Protein AF-A0A8T9CPD3-F1 (afdb_monomer)

pLDDT: mean 82.17, std 9.6, range [53.75, 95.06]

Mean predicted aligned error: 5.59 Å

Structure (mmCIF, N/CA/C/O backbone):
data_AF-A0A8T9CPD3-F1
#
_entry.id   AF-A0A8T9CPD3-F1
#
loop_
_atom_site.group_PDB
_atom_site.id
_atom_site.type_symbol
_atom_site.label_atom_id
_atom_site.label_alt_id
_atom_site.label_comp_id
_atom_site.label_asym_id
_atom_site.label_entity_id
_atom_site.label_seq_id
_atom_site.pdbx_PDB_ins_code
_atom_site.Cartn_x
_atom_site.Cartn_y
_atom_site.Cartn_z
_atom_site.occupancy
_atom_site.B_iso_or_equiv
_atom_site.auth_seq_id
_atom_site.auth_comp_id
_atom_site.auth_asym_id
_atom_site.auth_atom_id
_atom_site.pdbx_PDB_model_num
ATOM 1 N N . MET A 1 1 ? 20.256 1.312 -15.010 1.00 53.75 1 MET A N 1
ATOM 2 C CA . MET A 1 1 ? 20.251 0.274 -13.950 1.00 53.75 1 MET A CA 1
ATOM 3 C C . MET A 1 1 ? 19.146 0.488 -12.900 1.00 53.75 1 MET A C 1
ATOM 5 O O . MET A 1 1 ? 19.051 -0.333 -11.999 1.00 53.75 1 MET A O 1
ATOM 9 N N . SER A 1 2 ? 18.278 1.506 -13.016 1.00 62.94 2 SER A N 1
ATOM 10 C CA . SER A 1 2 ? 17.267 1.851 -11.997 1.00 62.94 2 SER A CA 1
ATOM 11 C C . SER A 1 2 ? 16.025 0.948 -11.982 1.00 62.94 2 SER A C 1
ATOM 13 O O . SER A 1 2 ? 15.550 0.578 -10.914 1.00 62.94 2 SER A O 1
ATOM 15 N N . HIS A 1 3 ? 15.541 0.498 -13.145 1.00 64.44 3 HIS A N 1
ATOM 16 C CA . HIS A 1 3 ? 14.254 -0.209 -13.233 1.00 64.44 3 HIS A CA 1
ATOM 17 C C . HIS A 1 3 ? 14.199 -1.551 -12.471 1.00 64.44 3 HIS A C 1
ATOM 19 O O . HIS A 1 3 ? 13.201 -1.861 -11.829 1.00 64.44 3 HIS A O 1
ATOM 25 N N . LYS A 1 4 ? 15.291 -2.333 -12.471 1.00 70.81 4 LYS A N 1
ATOM 26 C CA . LYS A 1 4 ? 15.352 -3.618 -11.743 1.00 70.81 4 LYS A CA 1
ATOM 27 C C . LYS A 1 4 ? 15.430 -3.442 -10.225 1.00 70.81 4 LYS A C 1
ATOM 29 O O . LYS A 1 4 ? 14.844 -4.229 -9.494 1.00 70.81 4 LYS A O 1
A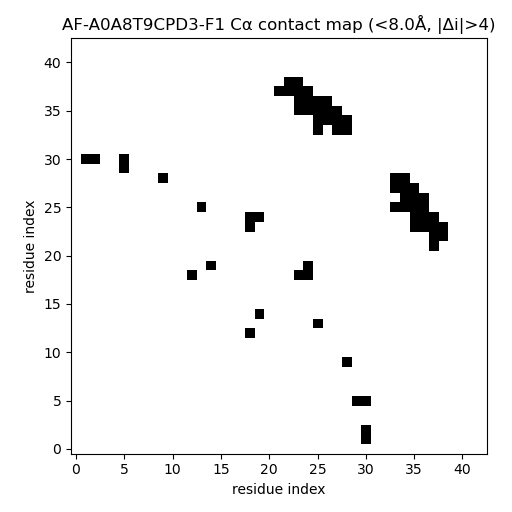TOM 34 N N . ALA A 1 5 ? 16.145 -2.420 -9.750 1.00 71.75 5 ALA A N 1
ATOM 35 C CA . ALA A 1 5 ? 16.208 -2.118 -8.320 1.00 71.75 5 ALA A CA 1
ATOM 36 C C . ALA A 1 5 ? 14.827 -1.703 -7.789 1.00 71.75 5 ALA A C 1
ATOM 38 O O . ALA A 1 5 ? 14.423 -2.132 -6.713 1.00 71.75 5 ALA A O 1
ATOM 39 N N . TRP A 1 6 ? 14.082 -0.941 -8.592 1.00 69.38 6 TRP A N 1
ATOM 40 C CA . TRP A 1 6 ? 12.728 -0.498 -8.275 1.00 69.38 6 TRP A CA 1
ATOM 41 C C . TRP A 1 6 ? 11.704 -1.646 -8.255 1.00 69.38 6 TRP A C 1
ATOM 43 O O . TRP A 1 6 ? 10.957 -1.772 -7.288 1.00 69.38 6 TRP A O 1
ATOM 53 N N . GLN A 1 7 ? 11.719 -2.545 -9.248 1.00 73.69 7 GLN A 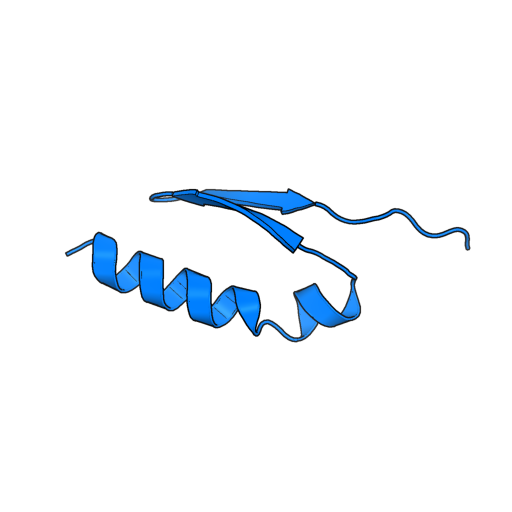N 1
ATOM 54 C CA . GLN A 1 7 ? 10.853 -3.737 -9.247 1.00 73.69 7 GLN A CA 1
ATOM 55 C C . GLN A 1 7 ? 11.109 -4.632 -8.024 1.00 73.69 7 GLN A C 1
ATOM 57 O O . GLN A 1 7 ? 10.172 -5.143 -7.414 1.00 73.69 7 GLN A O 1
ATOM 62 N N . ASN A 1 8 ? 12.376 -4.775 -7.626 1.00 77.44 8 ASN A N 1
ATOM 63 C CA . ASN A 1 8 ? 12.740 -5.529 -6.429 1.00 77.44 8 ASN A CA 1
ATOM 64 C C . ASN A 1 8 ? 12.235 -4.849 -5.148 1.00 77.44 8 ASN A C 1
ATOM 66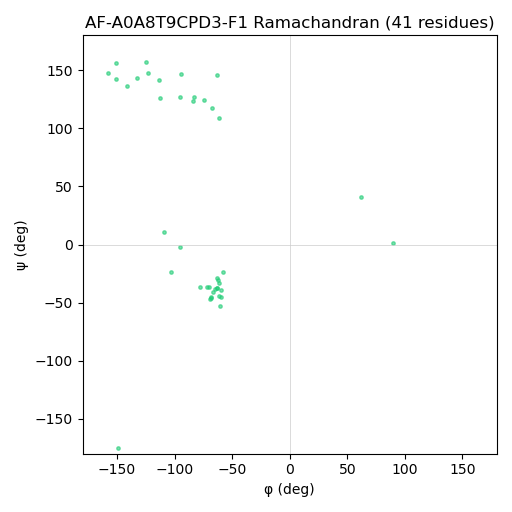 O O . ASN A 1 8 ? 11.736 -5.532 -4.258 1.00 77.44 8 ASN A O 1
ATOM 70 N N . ALA A 1 9 ? 12.328 -3.519 -5.060 1.00 72.94 9 ALA A N 1
ATOM 71 C CA . ALA A 1 9 ? 11.782 -2.766 -3.934 1.00 72.94 9 ALA A CA 1
ATOM 72 C C . ALA A 1 9 ? 10.254 -2.910 -3.846 1.00 72.94 9 ALA A C 1
ATOM 74 O O . ALA A 1 9 ? 9.729 -3.069 -2.748 1.00 72.94 9 ALA A O 1
ATOM 75 N N . HIS A 1 10 ? 9.552 -2.943 -4.986 1.00 73.38 10 HIS A N 1
ATOM 76 C CA . HIS A 1 10 ? 8.104 -3.168 -5.022 1.00 73.38 10 HIS A CA 1
ATOM 77 C C . HIS A 1 10 ? 7.739 -4.521 -4.419 1.00 73.38 10 HIS A C 1
ATOM 79 O O . HIS A 1 10 ? 6.974 -4.586 -3.465 1.00 73.38 10 HIS A O 1
ATOM 85 N N . ALA A 1 11 ? 8.372 -5.588 -4.915 1.00 79.19 11 ALA A N 1
ATOM 86 C CA . ALA A 1 11 ? 8.127 -6.950 -4.454 1.00 79.19 11 ALA A CA 1
ATOM 87 C C . ALA A 1 11 ? 8.480 -7.150 -2.968 1.00 79.19 11 ALA A C 1
ATOM 89 O O . ALA A 1 11 ? 7.864 -7.969 -2.279 1.00 79.19 11 ALA A O 1
ATOM 90 N N . MET A 1 12 ? 9.474 -6.408 -2.462 1.00 80.44 12 MET A N 1
ATOM 91 C CA . MET A 1 12 ? 9.782 -6.373 -1.033 1.00 80.44 12 MET A CA 1
ATOM 92 C C . MET A 1 12 ? 8.678 -5.681 -0.232 1.00 80.44 12 MET A C 1
ATOM 94 O O . MET A 1 12 ? 8.254 -6.232 0.779 1.00 80.44 12 MET A O 1
ATOM 98 N N . TYR A 1 13 ? 8.191 -4.523 -0.683 1.00 75.12 13 TYR A N 1
ATOM 99 C CA . TYR A 1 13 ? 7.145 -3.783 0.022 1.00 75.12 13 TYR A CA 1
ATOM 100 C C . TYR A 1 13 ? 5.774 -4.465 -0.021 1.00 75.12 13 TYR A C 1
ATOM 102 O O . TYR A 1 13 ? 5.075 -4.471 0.987 1.00 75.12 13 TYR A O 1
ATOM 110 N N . GLU A 1 14 ? 5.406 -5.116 -1.128 1.00 72.94 14 GLU A N 1
ATOM 111 C CA . GLU A 1 14 ? 4.196 -5.954 -1.203 1.00 72.94 14 GLU A CA 1
ATOM 112 C C . GLU A 1 14 ? 4.202 -7.083 -0.157 1.00 72.94 14 GLU A C 1
ATOM 114 O O . GLU A 1 14 ? 3.154 -7.594 0.246 1.00 72.94 14 GLU A O 1
ATOM 119 N N . ASN A 1 15 ? 5.389 -7.483 0.305 1.00 80.06 15 ASN A N 1
ATOM 120 C CA . ASN A 1 15 ? 5.583 -8.488 1.341 1.00 80.06 15 ASN A CA 1
ATOM 121 C C . ASN A 1 15 ? 6.083 -7.924 2.671 1.00 80.06 15 ASN A C 1
ATOM 123 O O . ASN A 1 15 ? 6.417 -8.707 3.561 1.00 80.06 15 ASN A O 1
ATOM 127 N N . ASP A 1 16 ? 6.082 -6.602 2.836 1.00 86.62 16 ASP A N 1
ATOM 128 C CA . ASP A 1 16 ? 6.507 -5.969 4.074 1.00 86.62 16 ASP A CA 1
ATOM 129 C C . ASP A 1 16 ? 5.516 -6.304 5.196 1.00 86.62 16 ASP A C 1
ATOM 131 O O . ASP A 1 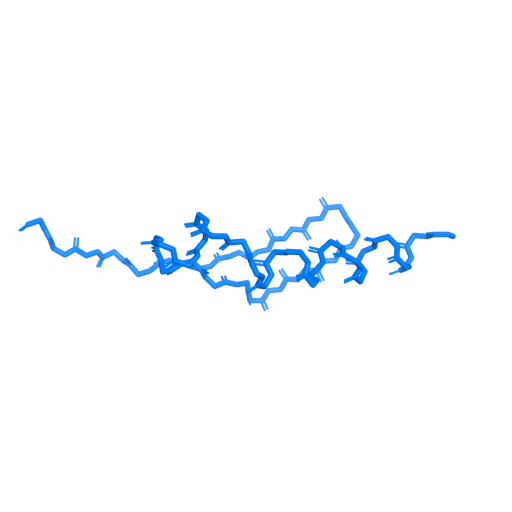16 ? 4.325 -5.976 5.156 1.00 86.62 16 ASP A O 1
ATOM 135 N N . ALA A 1 17 ? 6.027 -7.002 6.209 1.00 82.38 17 ALA A N 1
ATOM 136 C CA . ALA A 1 17 ? 5.250 -7.437 7.357 1.00 82.38 17 ALA A CA 1
ATOM 137 C C . ALA A 1 17 ? 4.678 -6.248 8.144 1.00 82.38 17 ALA A C 1
ATOM 139 O O . ALA A 1 17 ? 3.567 -6.348 8.663 1.00 82.38 17 ALA A O 1
ATOM 140 N N . CYS A 1 18 ? 5.396 -5.122 8.201 1.00 87.50 18 CYS A N 1
ATOM 141 C CA . CYS A 1 18 ? 4.940 -3.919 8.893 1.00 87.50 18 CYS A CA 1
ATOM 142 C C . CYS A 1 18 ? 3.762 -3.273 8.161 1.00 87.50 18 CYS A C 1
ATOM 144 O O . CYS A 1 18 ? 2.750 -2.961 8.787 1.00 87.50 18 CYS A O 1
ATOM 146 N N . ALA A 1 19 ? 3.866 -3.123 6.836 1.00 87.94 19 ALA A N 1
ATOM 147 C CA . ALA A 1 19 ? 2.790 -2.571 6.018 1.00 87.94 19 ALA A CA 1
ATOM 148 C C . ALA A 1 19 ? 1.517 -3.423 6.135 1.00 87.94 19 ALA A C 1
ATOM 150 O O . ALA A 1 19 ? 0.444 -2.894 6.420 1.00 87.94 19 ALA A O 1
ATOM 151 N N . LYS A 1 20 ? 1.651 -4.754 6.050 1.00 87.75 20 LYS A N 1
ATOM 152 C CA . LYS A 1 20 ? 0.527 -5.688 6.232 1.00 87.75 20 LYS A CA 1
ATOM 153 C C . LYS A 1 20 ? -0.099 -5.600 7.622 1.00 87.75 20 LYS A C 1
ATOM 155 O O . LYS A 1 20 ? -1.320 -5.569 7.732 1.00 87.75 20 LYS A O 1
ATOM 160 N N . ALA A 1 21 ? 0.715 -5.545 8.677 1.00 90.38 21 ALA A N 1
ATOM 161 C CA . ALA A 1 21 ? 0.219 -5.459 10.051 1.00 90.38 21 ALA A CA 1
ATOM 162 C C . ALA A 1 21 ? -0.565 -4.165 10.323 1.00 90.38 21 ALA A C 1
ATOM 164 O O . ALA A 1 21 ? -1.465 -4.158 11.159 1.00 90.38 21 ALA A O 1
ATOM 165 N N . LEU A 1 22 ? -0.230 -3.085 9.614 1.00 90.94 22 LEU A N 1
ATOM 166 C CA . LEU A 1 22 ? -0.872 -1.778 9.741 1.00 90.94 22 LEU A CA 1
ATOM 167 C C . LEU A 1 22 ? -1.986 -1.538 8.708 1.00 90.94 22 LEU A C 1
ATOM 169 O O . LEU A 1 22 ? -2.617 -0.486 8.744 1.00 90.94 22 LEU A O 1
ATOM 173 N N . GLY A 1 23 ? -2.238 -2.483 7.793 1.00 90.56 23 GLY A N 1
ATOM 174 C CA . GLY A 1 23 ? -3.202 -2.298 6.702 1.00 90.56 23 GLY A CA 1
ATOM 175 C C . GLY A 1 23 ? -2.812 -1.157 5.755 1.00 90.56 23 GLY A C 1
ATOM 176 O O . GLY A 1 23 ? -3.661 -0.343 5.387 1.00 90.56 23 GLY A O 1
ATOM 177 N N . ILE A 1 24 ? -1.518 -1.057 5.438 1.00 91.12 24 ILE A N 1
ATOM 178 C CA . ILE A 1 24 ? -0.950 -0.080 4.507 1.00 91.12 24 ILE A CA 1
ATOM 179 C C . ILE A 1 24 ? -0.831 -0.714 3.119 1.00 91.12 24 ILE A C 1
ATOM 181 O O . ILE A 1 24 ? -0.167 -1.739 2.964 1.00 91.12 24 ILE A O 1
ATOM 185 N N . ASP A 1 25 ? -1.392 -0.047 2.113 1.00 88.56 25 ASP A N 1
ATOM 186 C CA . ASP A 1 25 ? -1.360 -0.463 0.709 1.00 88.56 25 ASP A CA 1
ATOM 187 C C . ASP A 1 25 ? -0.546 0.525 -0.140 1.00 88.56 25 ASP A C 1
ATOM 189 O O . ASP A 1 25 ? -0.640 1.740 0.051 1.00 88.56 25 ASP A O 1
ATOM 193 N N . ILE A 1 26 ? 0.233 0.032 -1.111 1.00 88.12 26 ILE A N 1
ATOM 194 C CA . ILE A 1 26 ? 0.891 0.885 -2.117 1.00 88.12 26 ILE A CA 1
ATOM 195 C C . ILE A 1 26 ? -0.099 1.167 -3.247 1.00 88.12 26 ILE A C 1
ATOM 197 O O . ILE A 1 26 ? -0.568 0.240 -3.901 1.00 88.12 26 ILE A O 1
ATOM 201 N N . ILE A 1 27 ? -0.358 2.445 -3.531 1.00 90.50 27 ILE A N 1
ATOM 202 C CA . ILE A 1 27 ? -1.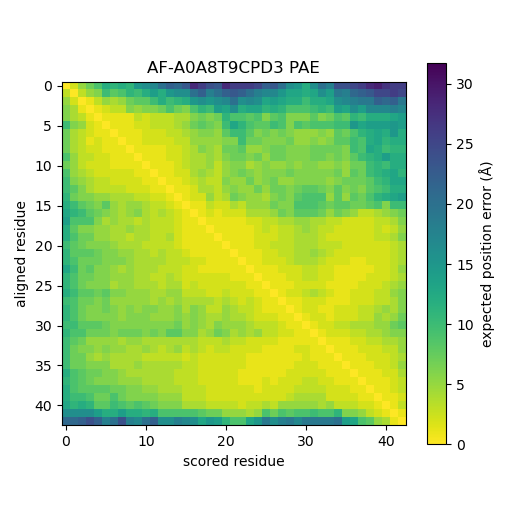239 2.859 -4.637 1.00 90.50 27 ILE A CA 1
ATOM 203 C C . ILE A 1 27 ? -0.475 3.367 -5.863 1.00 90.50 27 ILE A C 1
ATOM 205 O O . ILE A 1 27 ? -1.003 3.357 -6.972 1.00 90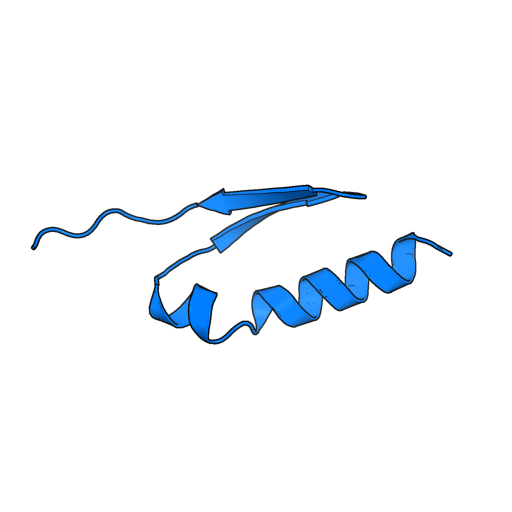.50 27 ILE A O 1
ATOM 209 N N . SER A 1 28 ? 0.76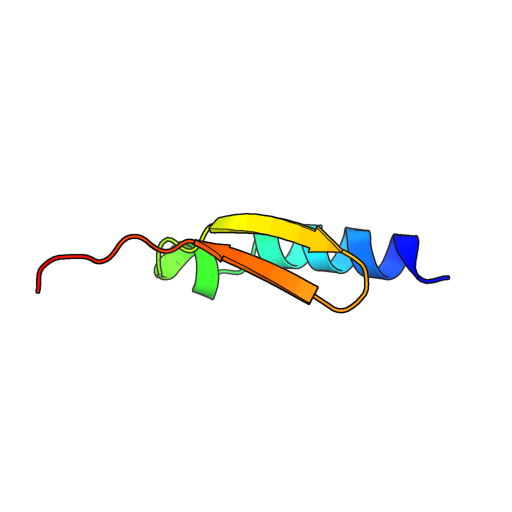1 3.833 -5.678 1.00 86.12 28 SER A N 1
ATOM 210 C CA . SER A 1 28 ? 1.653 4.246 -6.762 1.00 86.12 28 SER A CA 1
ATOM 211 C C . SER A 1 28 ? 3.099 4.190 -6.292 1.00 86.12 28 SER A C 1
ATOM 213 O O . SER A 1 28 ? 3.390 4.427 -5.121 1.00 86.12 28 SER A O 1
ATOM 215 N N . MET A 1 29 ? 4.018 3.884 -7.196 1.00 82.81 29 MET A N 1
ATOM 216 C CA . MET A 1 29 ? 5.444 3.888 -6.911 1.00 82.81 29 MET A CA 1
ATOM 217 C C . MET A 1 29 ? 6.208 4.219 -8.187 1.00 82.81 29 MET A C 1
ATOM 219 O O . MET A 1 29 ? 5.834 3.761 -9.261 1.00 82.81 29 MET A O 1
ATOM 223 N N . ASP A 1 30 ? 7.284 4.989 -8.070 1.00 81.50 30 ASP A N 1
ATOM 224 C CA . ASP A 1 30 ? 8.165 5.346 -9.186 1.00 81.50 30 ASP A CA 1
ATOM 225 C C . ASP A 1 30 ? 9.603 5.537 -8.664 1.00 81.50 30 ASP A C 1
ATOM 227 O O . ASP A 1 30 ? 9.904 5.263 -7.497 1.00 81.50 30 ASP A O 1
ATOM 231 N N . GLU A 1 31 ? 10.524 5.964 -9.521 1.00 82.25 31 GLU A N 1
ATOM 232 C CA . GLU A 1 31 ? 11.918 6.192 -9.166 1.00 82.25 31 GLU A CA 1
ATOM 233 C C . GLU A 1 31 ? 12.048 7.271 -8.077 1.00 82.25 31 GLU A C 1
ATOM 235 O O . GLU A 1 31 ? 11.849 8.463 -8.300 1.00 82.25 31 GLU A O 1
ATOM 240 N N . GLY A 1 32 ? 12.409 6.827 -6.871 1.00 80.56 32 GLY A N 1
ATOM 241 C CA . GLY A 1 32 ? 12.676 7.699 -5.729 1.00 80.56 32 GLY A CA 1
ATOM 242 C C . GLY A 1 32 ? 11.466 8.029 -4.853 1.00 80.56 32 GLY A C 1
ATOM 243 O O . GLY A 1 32 ? 11.646 8.746 -3.870 1.00 80.56 32 GLY A O 1
ATOM 244 N N . PHE A 1 33 ? 10.264 7.506 -5.140 1.00 83.19 33 PHE A N 1
ATOM 245 C CA . PHE A 1 33 ? 9.109 7.687 -4.251 1.00 83.19 33 PHE A CA 1
ATOM 246 C C . PHE A 1 33 ? 8.091 6.537 -4.295 1.00 83.19 33 PHE A C 1
ATOM 248 O O . PHE A 1 33 ? 7.953 5.823 -5.287 1.00 83.19 33 PHE A O 1
ATOM 255 N N . ALA A 1 34 ? 7.327 6.411 -3.207 1.00 86.81 34 ALA A N 1
ATOM 256 C CA . ALA A 1 34 ? 6.149 5.559 -3.104 1.00 86.81 34 ALA A CA 1
ATOM 257 C C . ALA A 1 34 ? 4.998 6.353 -2.480 1.00 86.81 34 ALA A C 1
ATOM 259 O O . ALA A 1 34 ? 5.208 7.170 -1.583 1.00 86.81 34 ALA A O 1
ATOM 260 N N . VAL A 1 35 ? 3.784 6.103 -2.952 1.00 90.25 35 VAL A N 1
ATOM 261 C CA . VAL A 1 35 ? 2.544 6.646 -2.406 1.00 90.25 35 VAL A CA 1
ATOM 262 C C . VAL A 1 35 ? 1.758 5.490 -1.812 1.00 90.25 35 VAL A C 1
ATOM 264 O O . VAL A 1 35 ? 1.488 4.495 -2.490 1.00 90.25 35 VAL A O 1
ATOM 267 N N . VAL A 1 36 ? 1.384 5.640 -0.545 1.00 91.31 36 VAL A N 1
ATOM 268 C CA . VAL A 1 36 ? 0.694 4.610 0.230 1.00 91.31 36 VAL A CA 1
ATOM 269 C C . VAL A 1 36 ? -0.616 5.130 0.806 1.00 91.31 36 VAL A C 1
ATOM 271 O O . VAL A 1 36 ? -0.789 6.334 1.005 1.00 91.31 36 VAL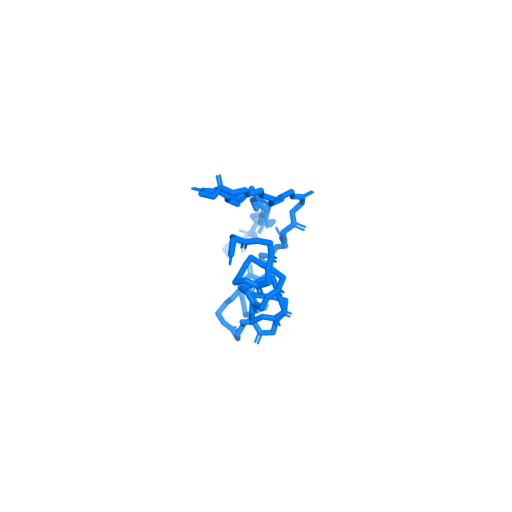 A O 1
ATOM 274 N N . THR A 1 37 ? -1.528 4.213 1.101 1.00 94.31 37 THR A N 1
ATOM 275 C CA . THR A 1 37 ? -2.792 4.474 1.793 1.00 94.31 37 THR A CA 1
ATOM 276 C C . THR A 1 37 ? -2.899 3.613 3.040 1.00 94.31 37 THR A C 1
ATOM 278 O O . THR A 1 37 ? -2.409 2.492 3.055 1.00 9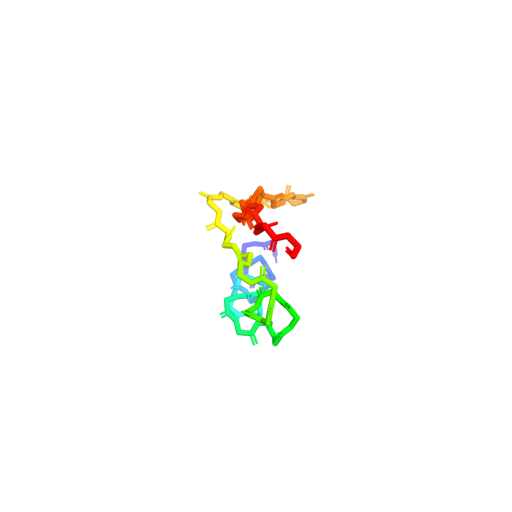4.31 37 THR A O 1
ATOM 281 N N . MET A 1 38 ? -3.560 4.128 4.075 1.00 95.06 38 MET A N 1
ATOM 282 C CA . MET A 1 38 ? -3.857 3.398 5.307 1.00 95.06 38 MET A CA 1
ATOM 283 C C . MET A 1 38 ? -5.259 3.776 5.775 1.00 95.06 38 MET A C 1
ATOM 285 O O . MET A 1 38 ? -5.619 4.956 5.765 1.00 95.06 38 MET A O 1
ATOM 289 N N . THR A 1 39 ? -6.048 2.792 6.197 1.00 93.62 39 THR A N 1
ATOM 290 C CA . THR A 1 39 ? -7.376 3.053 6.766 1.00 93.62 39 THR A CA 1
ATOM 291 C C . THR A 1 39 ? -7.238 3.409 8.243 1.00 93.62 39 THR A C 1
ATOM 293 O O . THR A 1 39 ? -6.638 2.661 9.011 1.00 93.62 39 THR A O 1
ATOM 296 N N . VAL A 1 40 ? -7.805 4.541 8.665 1.00 94.12 40 VAL A N 1
ATOM 297 C CA . VAL A 1 40 ? -7.838 4.920 10.086 1.00 94.12 40 VAL A CA 1
ATOM 298 C C . VAL A 1 40 ? -8.866 4.058 10.815 1.00 94.12 40 VAL A C 1
ATOM 300 O O . VAL A 1 40 ? -10.037 4.034 10.436 1.00 94.12 40 VAL A O 1
ATOM 303 N N . THR A 1 41 ? -8.444 3.370 11.874 1.00 92.62 41 THR A N 1
ATOM 304 C CA . THR A 1 41 ? -9.327 2.555 12.716 1.00 92.62 41 THR A CA 1
ATOM 305 C C . THR A 1 41 ? -9.826 3.348 13.923 1.00 92.62 41 THR A C 1
ATOM 307 O O . THR A 1 41 ? -9.108 4.192 14.462 1.00 92.62 41 THR A O 1
ATOM 310 N N . ALA A 1 42 ? -11.053 3.068 14.371 1.00 89.25 42 ALA A N 1
ATOM 311 C CA . ALA A 1 42 ? -11.516 3.525 15.681 1.00 89.25 42 ALA A CA 1
ATOM 312 C C . ALA A 1 42 ? -10.655 2.889 16.793 1.00 89.25 42 ALA A C 1
ATOM 314 O O . ALA A 1 42 ? -10.187 1.761 16.621 1.00 89.25 42 ALA A O 1
ATOM 315 N N . GLN A 1 43 ? -10.419 3.629 17.883 1.00 69.00 43 GLN A N 1
ATOM 316 C CA . GLN A 1 43 ? -9.711 3.133 19.074 1.00 69.00 43 GLN A CA 1
ATOM 317 C C . GLN A 1 43 ? -10.586 2.209 19.916 1.00 69.00 43 GLN A C 1
ATOM 319 O O . GLN A 1 43 ? -11.805 2.484 20.010 1.00 69.00 43 GLN A O 1
#

Sequence (43 aa):
MSHKAWQNAHAMYENDACAKALGIDIISMDEGFAVVTMTVTAQ

Solvent-accessible surface area (backbone atoms only — not comparable to full-atom values): 2808 Å² total; per-residue (Å²): 129,61,70,67,56,50,54,50,51,48,61,48,55,80,64,31,65,66,38,61,76,61,54,44,44,80,81,46,70,60,96,91,50,73,42,71,47,65,74,87,74,86,133

Foldseek 3Di:
DQPVVQVVVVVCVVVDPVCVVQVKDWPDDDRPDTDIDGDDDDD

Radius of gyration: 12.01 Å; Cα contacts (8 Å, |Δi|>4): 33; chains: 1; bounding box: 32×16×33 Å

Nearest PDB structures (foldseek):
  3v3k-assembly2_D  TM=3.699E-01  e=8.358E+00  Escherichia coli O157:H7

Secondary structure (DSSP, 8-state):
-HHHHHHHHHHHHTT-HHHHHHTEEEEEEETTEEEEEEPPPP-

Organism: Escherichia coli (NCBI:txid562)